Protein AF-A0A847GXX1-F1 (afdb_monomer_lite)

Structure (mmCIF, N/CA/C/O backbone):
data_AF-A0A847GXX1-F1
#
_entry.id   AF-A0A847GXX1-F1
#
loop_
_atom_site.group_PDB
_atom_site.id
_atom_site.type_symbol
_atom_site.label_atom_id
_atom_site.label_alt_id
_atom_site.label_comp_id
_atom_site.label_asym_id
_atom_site.label_entity_id
_atom_site.label_seq_id
_atom_site.pdbx_PDB_ins_code
_atom_site.Cartn_x
_atom_site.Cartn_y
_atom_site.Cartn_z
_atom_site.occupancy
_atom_site.B_iso_or_equiv
_atom_site.auth_seq_id
_atom_site.auth_comp_id
_atom_site.auth_asym_id
_atom_site.auth_atom_id
_atom_site.pdbx_PDB_model_num
ATOM 1 N N . MET A 1 1 ? -11.388 9.169 -28.898 1.00 34.97 1 MET A N 1
ATOM 2 C CA . MET A 1 1 ? -11.147 7.816 -28.348 1.00 34.97 1 MET A CA 1
ATOM 3 C C . MET A 1 1 ? -12.120 7.590 -27.203 1.00 34.97 1 MET 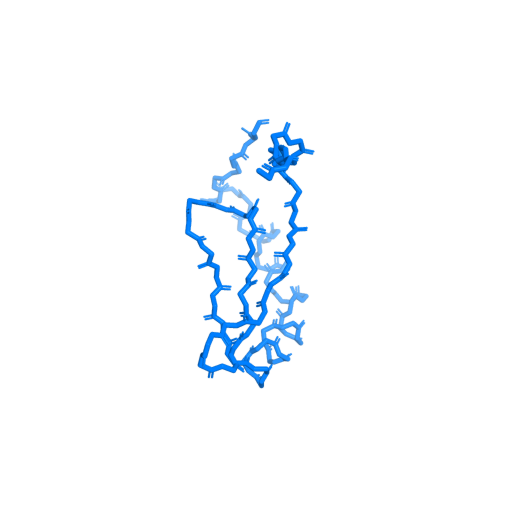A C 1
ATOM 5 O O . MET A 1 1 ? -12.304 8.496 -26.402 1.00 34.97 1 MET A O 1
ATOM 9 N N . LEU A 1 2 ? -12.817 6.455 -27.231 1.00 41.78 2 LEU A N 1
ATOM 10 C CA . LEU A 1 2 ? -14.011 6.152 -26.438 1.00 41.78 2 LEU A CA 1
ATOM 11 C C . LEU A 1 2 ? -13.787 6.186 -24.916 1.00 41.78 2 LEU A C 1
ATOM 13 O O . LEU A 1 2 ? -12.704 5.897 -24.413 1.00 41.78 2 LEU A O 1
ATOM 17 N N . ALA A 1 3 ? -14.864 6.563 -24.229 1.00 47.72 3 ALA A N 1
ATOM 18 C CA . ALA A 1 3 ? -15.010 6.824 -22.806 1.00 47.72 3 ALA A CA 1
ATOM 19 C C . ALA A 1 3 ? -14.411 5.757 -21.869 1.00 47.72 3 ALA A C 1
ATOM 21 O O . ALA A 1 3 ? -14.589 4.558 -22.063 1.00 47.72 3 ALA A O 1
ATOM 22 N N . LYS A 1 4 ? -13.809 6.206 -20.759 1.00 46.59 4 LYS A N 1
ATOM 23 C CA . LYS A 1 4 ? -13.709 5.414 -19.519 1.00 46.59 4 LYS A CA 1
ATOM 24 C C . LYS A 1 4 ? -14.279 6.198 -18.343 1.00 46.59 4 LYS A C 1
ATOM 26 O O . LYS A 1 4 ? -13.625 6.433 -17.331 1.00 46.59 4 LYS A O 1
ATOM 31 N N . SER A 1 5 ? -15.536 6.581 -18.491 1.00 49.00 5 SER A N 1
ATOM 32 C CA . SER A 1 5 ? -16.366 7.077 -17.400 1.00 49.00 5 SER A CA 1
ATOM 33 C C . SER A 1 5 ? -17.135 5.912 -16.773 1.00 49.00 5 SER A C 1
ATOM 35 O O . SER A 1 5 ? -18.351 5.929 -16.806 1.00 49.00 5 SER A O 1
ATOM 37 N N . GLU A 1 6 ? -16.460 4.875 -16.247 1.00 49.00 6 GLU A N 1
ATOM 38 C CA . GLU A 1 6 ? -17.194 3.733 -15.655 1.00 49.00 6 GLU A CA 1
ATOM 39 C C . GLU A 1 6 ? -16.432 2.884 -14.620 1.00 49.00 6 GLU A C 1
ATOM 41 O O . GLU A 1 6 ? -16.663 1.690 -14.477 1.00 49.00 6 GLU A O 1
ATOM 46 N N . ARG A 1 7 ? -15.513 3.484 -13.853 1.00 53.16 7 ARG A N 1
ATOM 47 C CA . ARG A 1 7 ? -14.974 2.856 -12.626 1.00 53.16 7 ARG A CA 1
ATOM 48 C C . ARG A 1 7 ? -14.678 3.891 -11.549 1.00 53.16 7 ARG A C 1
ATOM 50 O O . ARG A 1 7 ? -13.549 4.008 -11.079 1.00 53.16 7 ARG A O 1
ATOM 57 N N . LYS A 1 8 ? -15.668 4.697 -11.167 1.00 53.59 8 LYS A N 1
ATOM 58 C CA . LYS A 1 8 ? -15.545 5.465 -9.922 1.00 53.59 8 LYS A CA 1
ATOM 59 C C . LYS A 1 8 ? -15.537 4.452 -8.767 1.00 53.59 8 LYS A C 1
ATOM 61 O O . LYS A 1 8 ? -16.581 3.913 -8.440 1.00 53.59 8 LYS A O 1
ATOM 66 N N . GLY A 1 9 ? -14.355 4.145 -8.227 1.00 64.94 9 GLY A N 1
ATOM 67 C CA . GLY A 1 9 ? -14.181 3.313 -7.026 1.00 64.94 9 GLY A CA 1
ATOM 68 C C . GLY A 1 9 ? -13.475 1.963 -7.208 1.00 64.94 9 GLY A C 1
ATOM 69 O O . GLY A 1 9 ? -13.148 1.335 -6.211 1.00 64.94 9 GLY A O 1
ATOM 70 N N . ALA A 1 10 ? -13.189 1.504 -8.434 1.00 85.38 10 ALA A N 1
ATOM 71 C CA . ALA A 1 10 ? -12.445 0.251 -8.601 1.00 85.38 10 ALA A CA 1
ATOM 72 C C . ALA A 1 10 ? -10.936 0.480 -8.436 1.00 85.38 10 ALA A C 1
ATOM 74 O O . ALA A 1 10 ? -10.368 1.364 -9.086 1.00 85.38 10 ALA A O 1
ATOM 75 N N . VAL A 1 11 ? -10.287 -0.348 -7.617 1.00 93.75 11 VAL A N 1
ATOM 76 C CA . VAL A 1 11 ? -8.825 -0.375 -7.482 1.00 93.75 11 VAL A CA 1
ATOM 77 C C . VAL A 1 11 ? -8.206 -0.978 -8.746 1.00 93.75 11 VAL A C 1
ATOM 79 O O . VAL A 1 11 ? -8.694 -1.985 -9.261 1.00 93.75 11 VAL A O 1
ATOM 82 N N . TYR A 1 12 ? -7.156 -0.356 -9.287 1.00 94.62 12 TYR A N 1
ATOM 83 C CA . TYR A 1 12 ? -6.440 -0.873 -10.461 1.00 94.62 12 TYR A CA 1
ATOM 84 C C . TYR A 1 12 ? -4.967 -0.453 -10.478 1.00 94.62 12 TYR A C 1
ATOM 86 O O . TYR A 1 12 ? -4.597 0.560 -9.885 1.00 94.62 12 TYR A O 1
ATOM 94 N N . CYS A 1 13 ? -4.140 -1.202 -11.212 1.00 97.00 13 CYS A N 1
ATOM 95 C CA . CYS A 1 13 ? -2.695 -0.980 -11.295 1.00 97.00 13 CYS A CA 1
ATOM 96 C C . CYS A 1 13 ? -2.255 -0.472 -12.676 1.00 97.00 13 CYS A C 1
ATOM 98 O O . CYS A 1 13 ? -2.870 -0.795 -13.697 1.00 97.00 13 CYS A 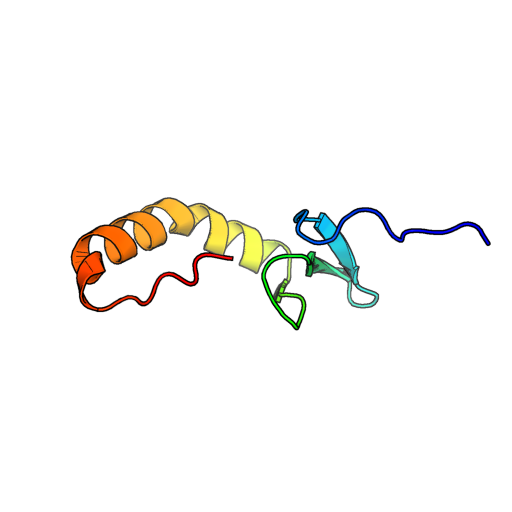O 1
ATOM 100 N N . LYS A 1 14 ? -1.160 0.292 -12.708 1.00 96.94 14 LYS A N 1
ATOM 101 C CA . LYS A 1 14 ? -0.388 0.632 -13.916 1.00 96.94 14 LYS A CA 1
ATOM 102 C C . LYS A 1 14 ? 1.110 0.570 -13.617 1.00 96.94 14 LYS A C 1
ATOM 104 O O . LYS A 1 14 ? 1.519 0.894 -12.504 1.00 96.94 14 LYS A O 1
ATOM 109 N N . VAL A 1 15 ? 1.916 0.221 -14.618 1.00 97.69 15 VAL A N 1
ATOM 110 C CA . VAL A 1 15 ? 3.374 0.417 -14.579 1.00 97.69 15 VAL A CA 1
ATOM 111 C C . VAL A 1 15 ? 3.668 1.874 -14.942 1.00 97.69 15 VAL A C 1
ATOM 113 O O . VAL A 1 15 ? 3.075 2.400 -15.883 1.00 97.69 15 VAL A O 1
ATOM 116 N N . SER A 1 16 ? 4.514 2.545 -14.166 1.00 95.25 16 SER A N 1
ATOM 117 C CA . SER A 1 16 ? 4.941 3.922 -14.434 1.00 95.25 16 SER A CA 1
ATOM 118 C C . SER A 1 16 ? 6.102 3.966 -15.427 1.00 95.25 16 SER A C 1
ATOM 120 O O . SER A 1 16 ? 6.823 2.982 -15.588 1.00 95.25 16 SER A O 1
ATOM 122 N N . ASP A 1 17 ? 6.363 5.137 -16.014 1.00 95.38 17 ASP A N 1
ATOM 123 C CA . ASP A 1 17 ? 7.513 5.351 -16.912 1.00 95.38 17 ASP A CA 1
ATOM 124 C C . ASP A 1 17 ? 8.871 5.100 -16.233 1.00 95.38 17 ASP A C 1
ATOM 126 O O . ASP A 1 17 ? 9.886 4.919 -16.897 1.00 95.38 17 ASP A O 1
ATOM 130 N N . LYS A 1 18 ? 8.897 5.071 -14.895 1.00 94.75 18 LYS A N 1
ATOM 131 C CA . LYS A 1 18 ? 10.089 4.775 -14.089 1.00 94.75 18 LYS A CA 1
ATOM 132 C C . LYS A 1 18 ? 10.202 3.297 -13.689 1.00 94.75 18 LYS A C 1
ATOM 134 O O . LYS A 1 18 ? 11.047 2.967 -12.866 1.00 94.75 18 LYS A O 1
ATOM 139 N N . GLY A 1 19 ? 9.344 2.418 -14.213 1.00 95.94 19 GLY A N 1
ATOM 140 C CA . GLY A 1 19 ? 9.361 0.984 -13.900 1.00 95.94 19 GLY A CA 1
ATOM 141 C C . GLY A 1 19 ? 8.788 0.618 -12.524 1.00 95.94 19 GLY A C 1
ATOM 142 O O . GLY A 1 19 ? 9.080 -0.455 -12.006 1.00 95.94 19 GLY A O 1
ATOM 143 N N . ALA A 1 20 ? 7.975 1.488 -11.918 1.00 97.81 20 ALA A N 1
ATOM 144 C CA . ALA A 1 20 ? 7.326 1.239 -10.626 1.00 97.81 20 ALA A CA 1
ATOM 145 C C . ALA A 1 20 ? 5.846 0.855 -10.798 1.00 97.81 20 ALA A C 1
ATOM 147 O O . ALA A 1 20 ? 5.217 1.199 -11.801 1.00 97.81 20 ALA A O 1
ATOM 148 N N . ILE A 1 21 ? 5.252 0.193 -9.803 1.00 98.19 21 ILE A N 1
ATOM 149 C CA . ILE A 1 21 ? 3.821 -0.141 -9.804 1.00 98.19 21 ILE A CA 1
ATOM 150 C C . ILE A 1 21 ? 3.054 0.984 -9.112 1.00 98.19 21 ILE A C 1
ATOM 152 O O . ILE A 1 21 ? 3.332 1.324 -7.962 1.00 98.19 21 ILE A O 1
ATOM 156 N N . SER A 1 22 ? 2.065 1.536 -9.813 1.00 97.94 22 SER A N 1
ATOM 157 C CA . SER A 1 22 ? 1.140 2.555 -9.311 1.00 97.94 22 SER A CA 1
ATOM 158 C C . SER A 1 22 ? -0.256 1.967 -9.118 1.00 97.94 22 SER A C 1
ATOM 160 O O . SER A 1 22 ? -0.853 1.486 -10.085 1.00 97.94 22 SER A O 1
ATOM 162 N N . VAL A 1 23 ? -0.789 2.043 -7.898 1.00 97.00 23 VAL A N 1
ATOM 163 C CA . VAL A 1 23 ? -2.150 1.619 -7.538 1.00 97.00 23 VAL A CA 1
ATOM 164 C C . VAL A 1 23 ? -3.065 2.838 -7.450 1.00 97.00 23 VAL A C 1
ATOM 166 O O . VAL A 1 23 ? -2.790 3.796 -6.728 1.00 97.00 23 VAL A O 1
ATOM 169 N N . TYR A 1 24 ? -4.168 2.792 -8.188 1.00 94.75 24 TYR A N 1
ATOM 170 C CA . TYR A 1 24 ? -5.199 3.825 -8.261 1.00 94.75 24 TYR A CA 1
ATOM 171 C C . TYR A 1 24 ? -6.495 3.334 -7.613 1.00 94.75 24 TYR A C 1
ATOM 173 O O . TYR A 1 24 ? -6.696 2.135 -7.445 1.00 94.75 24 TYR A O 1
ATOM 181 N N . GLY A 1 25 ? -7.405 4.262 -7.303 1.00 91.31 25 GLY A N 1
ATOM 182 C CA . GLY A 1 25 ? -8.742 3.944 -6.785 1.00 91.31 25 GLY A CA 1
ATOM 183 C C . GLY A 1 25 ? -8.856 3.918 -5.257 1.00 91.31 25 GLY A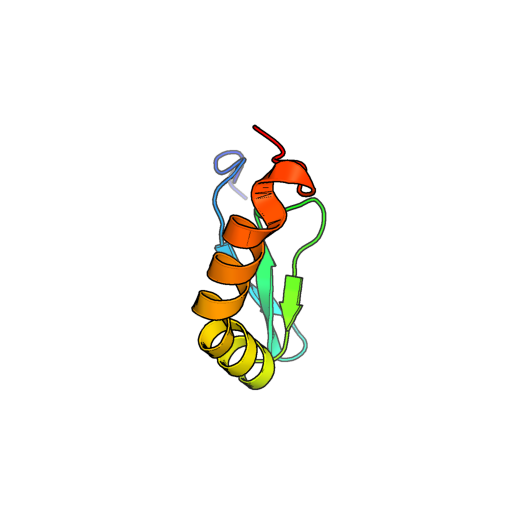 C 1
ATOM 184 O O . GLY A 1 25 ? -9.965 3.797 -4.758 1.00 91.31 25 GLY A O 1
ATOM 185 N N . LEU A 1 26 ? -7.749 4.100 -4.525 1.00 90.25 26 LEU A N 1
ATOM 186 C CA . LEU A 1 26 ? -7.730 4.170 -3.053 1.00 90.25 26 LEU A CA 1
ATOM 187 C C . LEU A 1 26 ? -7.869 5.600 -2.494 1.00 90.25 26 LEU A C 1
ATOM 189 O O . LEU A 1 26 ? -8.237 5.789 -1.339 1.00 90.25 26 LEU A O 1
ATOM 193 N N . GLY A 1 27 ? -7.574 6.626 -3.297 1.00 86.81 27 GLY A N 1
ATOM 194 C CA . GLY A 1 27 ? -7.570 8.022 -2.862 1.00 86.81 27 GLY A CA 1
ATOM 195 C C . GLY A 1 27 ? -7.391 9.000 -4.022 1.00 86.81 27 GLY A C 1
ATOM 196 O O . GLY A 1 27 ? -7.505 8.629 -5.190 1.00 86.81 27 GLY A O 1
ATOM 197 N N . ARG A 1 28 ? -7.114 10.273 -3.703 1.00 90.38 28 ARG A N 1
ATOM 198 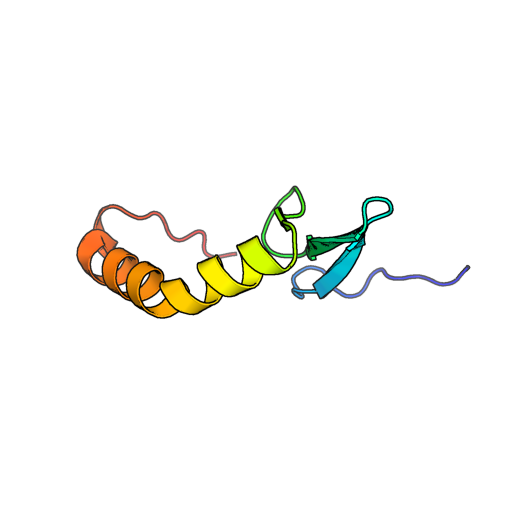C CA . ARG A 1 28 ? -6.919 11.339 -4.708 1.00 90.38 28 ARG A CA 1
ATOM 199 C C . ARG A 1 28 ? -5.676 11.116 -5.572 1.00 90.38 28 ARG A C 1
ATOM 201 O O . ARG A 1 28 ? -5.683 11.469 -6.747 1.00 90.38 28 ARG A O 1
ATOM 208 N N . PHE A 1 29 ? -4.624 10.564 -4.978 1.00 93.94 29 PHE A N 1
ATOM 209 C CA . PHE A 1 29 ? -3.348 10.311 -5.635 1.00 93.94 29 PHE A CA 1
ATOM 210 C C . PHE A 1 29 ? -3.080 8.806 -5.684 1.00 93.94 29 PHE A C 1
ATOM 212 O O . PHE A 1 29 ? -3.486 8.097 -4.761 1.00 93.94 29 PHE A O 1
ATOM 219 N N . PRO A 1 30 ? -2.432 8.307 -6.749 1.00 95.06 30 PRO A N 1
ATOM 220 C CA . PRO A 1 30 ? -1.982 6.927 -6.781 1.00 95.06 30 PRO A CA 1
ATOM 221 C C . PRO A 1 30 ? -0.862 6.694 -5.771 1.00 95.06 30 PRO A C 1
ATOM 223 O O . PRO A 1 30 ? -0.034 7.575 -5.533 1.00 95.06 30 PRO A O 1
ATOM 226 N N . THR A 1 31 ? -0.803 5.477 -5.245 1.00 96.69 31 THR A N 1
ATOM 227 C CA . THR A 1 31 ? 0.350 5.009 -4.475 1.00 96.69 31 THR A CA 1
ATOM 228 C C . THR A 1 31 ? 1.295 4.299 -5.428 1.00 96.69 31 THR A C 1
ATOM 230 O O . THR A 1 31 ? 0.928 3.283 -6.016 1.00 96.69 31 THR A O 1
ATOM 233 N N . THR A 1 32 ? 2.498 4.840 -5.595 1.00 97.31 32 THR A N 1
ATOM 234 C CA . THR A 1 32 ? 3.526 4.288 -6.482 1.00 97.31 32 THR A CA 1
ATOM 235 C C . THR A 1 32 ? 4.711 3.802 -5.662 1.00 97.31 32 THR A C 1
ATOM 237 O O . THR A 1 32 ? 5.315 4.597 -4.949 1.00 97.31 32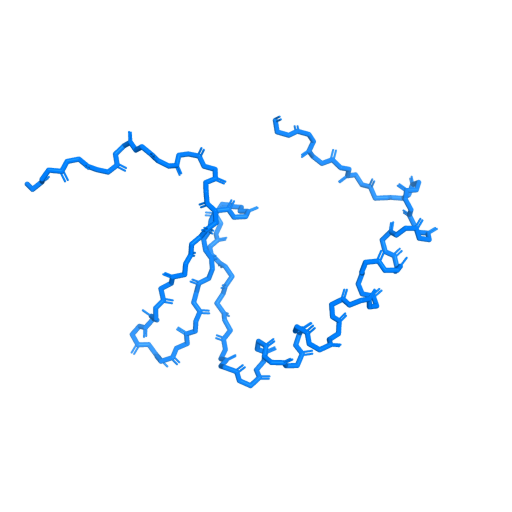 THR A O 1
ATOM 240 N N . LEU A 1 33 ? 5.058 2.522 -5.794 1.00 98.19 33 LEU A N 1
ATOM 241 C CA . LEU A 1 33 ? 6.230 1.903 -5.167 1.00 98.19 33 LEU A CA 1
ATOM 242 C C . LEU A 1 33 ? 6.940 0.990 -6.177 1.00 98.19 33 LEU A C 1
ATOM 244 O O . LEU A 1 33 ? 6.322 0.507 -7.134 1.00 98.19 33 LEU A O 1
ATOM 248 N N . TYR A 1 34 ? 8.230 0.740 -5.970 1.00 98.12 34 TYR A N 1
ATOM 249 C CA . TYR A 1 34 ? 8.954 -0.296 -6.712 1.00 98.12 34 TYR A CA 1
ATOM 250 C C . TYR A 1 34 ? 8.499 -1.699 -6.288 1.00 98.12 34 TYR A C 1
ATOM 252 O O . TYR A 1 34 ? 7.905 -1.871 -5.224 1.00 98.12 34 TYR A O 1
ATOM 260 N N . VAL A 1 35 ? 8.765 -2.706 -7.124 1.00 97.56 35 VAL A N 1
ATOM 261 C CA . VAL A 1 35 ? 8.284 -4.085 -6.914 1.00 97.56 35 VAL A CA 1
ATOM 262 C C . VAL A 1 35 ? 8.704 -4.634 -5.548 1.00 97.56 35 VAL A C 1
ATOM 264 O O . VAL A 1 35 ? 7.844 -5.051 -4.784 1.00 97.56 35 VAL A O 1
ATOM 267 N N . GLU A 1 36 ? 9.979 -4.510 -5.179 1.00 98.25 36 GLU A N 1
ATOM 268 C CA . GLU A 1 36 ? 10.501 -5.003 -3.891 1.00 98.25 36 GLU A CA 1
ATOM 269 C C . GLU A 1 36 ? 9.824 -4.331 -2.681 1.00 98.25 36 GLU A C 1
ATOM 271 O O . GLU A 1 36 ? 9.624 -4.932 -1.626 1.00 98.25 36 GLU A O 1
ATOM 276 N N . GLN A 1 37 ? 9.428 -3.063 -2.831 1.00 98.44 37 GLN A N 1
ATOM 277 C CA . GLN A 1 37 ? 8.705 -2.333 -1.790 1.00 98.44 37 GLN A CA 1
ATOM 278 C C . GLN A 1 37 ? 7.260 -2.824 -1.668 1.00 98.44 37 GLN A C 1
ATOM 280 O O . GLN A 1 37 ? 6.751 -2.926 -0.552 1.00 98.44 37 GLN A O 1
ATOM 285 N N . TRP A 1 38 ? 6.607 -3.143 -2.791 1.00 97.62 38 TRP A N 1
ATOM 286 C CA . TRP A 1 38 ? 5.288 -3.777 -2.784 1.00 97.62 38 TRP A CA 1
ATOM 287 C C . TRP A 1 38 ? 5.337 -5.156 -2.146 1.00 97.62 38 TRP A C 1
ATOM 289 O O . TRP A 1 38 ? 4.510 -5.438 -1.288 1.00 97.62 38 TRP A O 1
ATOM 299 N N . GLU A 1 39 ? 6.309 -5.989 -2.508 1.00 98.06 39 GLU A N 1
ATOM 300 C CA . GLU A 1 39 ? 6.475 -7.325 -1.927 1.00 98.06 39 GLU A CA 1
ATOM 301 C C . GLU A 1 39 ? 6.649 -7.249 -0.409 1.00 98.06 39 GLU A C 1
ATOM 303 O O . GLU A 1 39 ? 5.937 -7.930 0.331 1.00 98.06 39 GLU A O 1
ATOM 308 N N . ARG A 1 40 ? 7.509 -6.343 0.072 1.00 98.19 40 ARG A N 1
ATOM 309 C CA . ARG A 1 40 ? 7.694 -6.119 1.510 1.00 98.19 40 ARG A CA 1
ATOM 310 C C . ARG A 1 40 ? 6.429 -5.599 2.198 1.00 98.19 40 ARG A C 1
ATOM 312 O O . ARG A 1 40 ? 6.114 -6.048 3.296 1.00 98.19 40 ARG A O 1
ATOM 319 N N . LEU A 1 41 ? 5.713 -4.657 1.580 1.00 97.50 41 LEU A N 1
ATOM 320 C CA . LEU A 1 41 ? 4.471 -4.109 2.134 1.00 97.50 41 LEU A CA 1
ATOM 321 C C . LEU A 1 41 ? 3.371 -5.173 2.211 1.00 97.50 41 LEU A C 1
ATOM 323 O O . LEU A 1 41 ? 2.673 -5.257 3.216 1.00 97.50 41 LEU A O 1
ATOM 327 N N . LEU A 1 42 ? 3.226 -5.983 1.163 1.00 96.88 42 LEU A N 1
ATOM 328 C CA . LEU A 1 42 ? 2.226 -7.046 1.095 1.00 96.88 42 LEU A CA 1
ATOM 329 C C . LEU A 1 42 ? 2.538 -8.169 2.087 1.00 96.88 42 LEU A C 1
ATOM 331 O O . LEU A 1 42 ? 1.618 -8.665 2.731 1.00 96.88 42 LEU A O 1
ATOM 335 N N . ALA A 1 43 ? 3.816 -8.506 2.281 1.00 98.00 43 ALA A N 1
ATOM 336 C CA . ALA A 1 43 ? 4.241 -9.430 3.332 1.00 98.00 43 ALA A CA 1
ATOM 337 C C . ALA A 1 43 ? 3.930 -8.908 4.748 1.00 98.00 43 ALA A C 1
ATOM 339 O O . ALA A 1 43 ? 3.713 -9.698 5.659 1.00 98.00 43 ALA A O 1
ATOM 340 N N . PHE A 1 44 ? 3.870 -7.585 4.932 1.00 98.19 44 PHE A N 1
ATOM 341 C CA . PHE A 1 44 ? 3.488 -6.936 6.191 1.00 98.19 44 PHE A CA 1
ATOM 342 C C . PHE A 1 44 ? 1.972 -6.651 6.291 1.00 98.19 44 PHE A C 1
ATOM 344 O O . PHE A 1 44 ? 1.511 -5.985 7.219 1.00 98.19 44 PHE A O 1
ATOM 351 N N . GLY A 1 45 ? 1.171 -7.130 5.332 1.00 97.75 45 GLY A N 1
ATOM 352 C CA . GLY A 1 45 ? -0.256 -6.814 5.234 1.00 97.75 45 GLY A CA 1
ATOM 353 C C . GLY A 1 45 ? -1.077 -7.286 6.437 1.00 97.75 45 GLY A C 1
ATOM 354 O O . GLY A 1 45 ? -1.924 -6.538 6.927 1.00 97.75 45 GLY A O 1
ATOM 355 N N . ASP A 1 46 ? -0.806 -8.488 6.946 1.00 97.50 46 ASP A N 1
ATOM 356 C CA . ASP A 1 46 ? -1.524 -9.039 8.101 1.00 97.50 46 ASP A CA 1
ATOM 357 C C . ASP A 1 46 ? -1.303 -8.213 9.373 1.00 97.50 46 ASP A C 1
ATOM 359 O O . ASP A 1 46 ? -2.258 -7.957 10.111 1.00 97.50 46 ASP A O 1
ATOM 363 N N . GLU A 1 47 ? -0.079 -7.722 9.588 1.00 98.31 47 GLU A N 1
ATOM 364 C CA . GLU A 1 47 ? 0.247 -6.854 10.724 1.00 98.31 47 GLU A CA 1
ATOM 365 C C . GLU A 1 47 ? -0.467 -5.504 10.636 1.00 98.31 47 GLU A C 1
ATOM 367 O O . GLU A 1 47 ? -1.014 -5.033 11.632 1.00 98.31 47 GLU A O 1
ATOM 372 N N . ILE A 1 48 ? -0.569 -4.911 9.440 1.00 97.81 48 ILE A N 1
ATOM 373 C CA . ILE A 1 48 ? -1.351 -3.679 9.234 1.00 97.81 48 ILE A CA 1
ATOM 374 C C . ILE A 1 48 ? -2.818 -3.906 9.615 1.00 97.81 48 ILE A C 1
ATOM 376 O O . ILE A 1 48 ? -3.431 -3.068 10.282 1.00 97.81 48 ILE A O 1
ATOM 380 N N . LEU A 1 49 ? -3.394 -5.037 9.202 1.00 96.88 49 LEU A N 1
ATOM 381 C CA . LEU A 1 49 ? -4.780 -5.369 9.521 1.00 96.88 49 LEU A CA 1
ATOM 382 C C . LEU A 1 49 ? -4.972 -5.661 11.013 1.00 96.88 49 LEU A C 1
ATOM 384 O O . LEU A 1 49 ? -6.017 -5.310 11.561 1.00 96.88 49 LEU A O 1
ATOM 388 N N . GLN A 1 50 ? -3.999 -6.294 11.670 1.00 98.19 50 GLN A N 1
ATOM 389 C CA . GLN A 1 50 ? -4.024 -6.511 13.114 1.00 98.19 50 GLN A CA 1
ATOM 390 C C . GLN A 1 50 ? -3.968 -5.191 13.878 1.00 98.19 50 GLN A C 1
ATOM 392 O O . GLN A 1 50 ? -4.870 -4.921 14.670 1.00 98.19 50 GLN A O 1
ATOM 397 N N . PHE A 1 51 ? -2.989 -4.345 13.569 1.00 97.94 51 PHE A N 1
ATOM 398 C CA . PHE A 1 51 ? -2.840 -3.028 14.178 1.00 97.94 51 PHE A CA 1
ATOM 399 C C . PHE A 1 51 ? -4.114 -2.185 14.008 1.00 97.94 51 PHE A C 1
ATOM 401 O O . PHE A 1 51 ? -4.598 -1.564 14.951 1.00 97.94 51 PHE A O 1
ATOM 408 N N . ALA A 1 52 ? -4.732 -2.221 12.822 1.00 96.88 52 ALA A N 1
ATOM 409 C CA . ALA A 1 52 ? -5.980 -1.504 12.574 1.00 96.88 52 ALA A CA 1
ATOM 410 C C . ALA A 1 52 ? -7.159 -2.002 13.431 1.00 96.88 52 ALA A C 1
ATOM 412 O O . ALA A 1 52 ? -8.025 -1.205 13.787 1.00 96.88 52 ALA A O 1
ATOM 413 N N . ARG A 1 53 ? -7.209 -3.301 13.758 1.00 96.50 53 ARG A N 1
ATOM 414 C CA . ARG A 1 53 ? -8.230 -3.863 14.658 1.00 96.50 53 ARG A CA 1
ATOM 415 C C . ARG A 1 53 ? -7.986 -3.464 16.109 1.00 96.50 53 ARG A C 1
ATOM 417 O O . ARG A 1 53 ? -8.936 -3.121 16.803 1.00 96.50 53 ARG A O 1
ATOM 424 N N . GLU A 1 54 ? -6.735 -3.511 16.554 1.00 98.19 54 GLU A N 1
ATOM 425 C CA . GLU A 1 54 ? -6.345 -3.149 17.923 1.00 98.19 54 GLU A CA 1
ATOM 426 C C . GLU A 1 54 ? -6.613 -1.664 18.216 1.00 98.19 54 GLU A C 1
ATOM 428 O O . GLU A 1 54 ? -7.039 -1.319 19.316 1.00 98.19 54 GLU A O 1
ATOM 433 N N . HIS A 1 55 ? -6.468 -0.806 17.204 1.00 97.50 55 HIS A N 1
ATOM 434 C CA . HIS A 1 55 ? -6.658 0.643 17.301 1.00 97.50 55 HIS A CA 1
ATOM 435 C C . HIS A 1 55 ? -7.968 1.150 16.664 1.00 97.50 55 HIS A C 1
ATOM 437 O O . HIS A 1 55 ? -8.065 2.318 16.283 1.00 97.50 55 HIS A O 1
ATOM 443 N N . ASP A 1 56 ? -9.003 0.308 16.542 1.00 94.62 56 ASP A N 1
ATOM 444 C CA . ASP A 1 56 ? -10.261 0.656 15.850 1.00 94.62 56 ASP A CA 1
ATOM 445 C C . ASP A 1 56 ? -10.906 1.958 16.366 1.00 94.62 56 ASP A C 1
ATOM 447 O O . ASP A 1 56 ? -11.384 2.771 15.576 1.00 94.62 56 ASP A O 1
ATOM 451 N N . ALA A 1 57 ? -10.844 2.199 17.681 1.00 95.44 57 ALA A N 1
ATOM 452 C CA . ALA A 1 57 ? -11.400 3.393 18.320 1.00 95.44 57 ALA A CA 1
ATOM 453 C C . ALA A 1 57 ? -10.663 4.700 17.955 1.00 95.44 57 ALA A C 1
ATOM 455 O O . ALA A 1 57 ? -11.239 5.784 18.055 1.00 95.44 57 ALA A O 1
ATOM 456 N N . GLU A 1 58 ? -9.401 4.612 17.531 1.00 96.31 58 GLU A N 1
ATOM 457 C CA . GLU A 1 58 ? -8.569 5.762 17.151 1.00 96.31 58 GLU A CA 1
ATOM 458 C C . GLU A 1 58 ? -8.656 6.059 15.647 1.00 96.31 58 GLU A C 1
ATOM 460 O O . GLU A 1 58 ? -8.434 7.191 15.200 1.00 96.31 58 GLU A O 1
ATOM 465 N N . LEU A 1 59 ? -8.999 5.048 14.845 1.00 95.06 59 LEU A N 1
ATOM 466 C CA . LEU A 1 59 ? -8.982 5.129 13.393 1.00 95.06 59 LEU A CA 1
ATOM 467 C C . LEU A 1 59 ? -10.327 5.591 12.827 1.00 95.06 59 LEU A C 1
ATOM 469 O O . LEU A 1 59 ? -11.375 4.969 12.983 1.00 95.06 59 LEU A O 1
ATOM 473 N N . LYS A 1 60 ? -10.291 6.674 12.047 1.00 92.06 60 LYS A N 1
ATOM 474 C CA . LYS A 1 60 ? -11.464 7.136 11.297 1.00 92.06 60 LYS A CA 1
ATOM 475 C C . LYS A 1 60 ? -11.658 6.291 10.044 1.00 92.06 60 LYS A C 1
ATOM 477 O O . LYS A 1 60 ? -10.881 6.386 9.094 1.00 92.06 60 LYS A O 1
ATOM 482 N N . LYS A 1 61 ? -12.754 5.537 9.995 1.00 86.38 61 LYS A N 1
ATOM 483 C CA . LYS A 1 61 ? -13.204 4.870 8.769 1.00 86.38 61 LYS A CA 1
ATOM 484 C C . LYS A 1 61 ? -1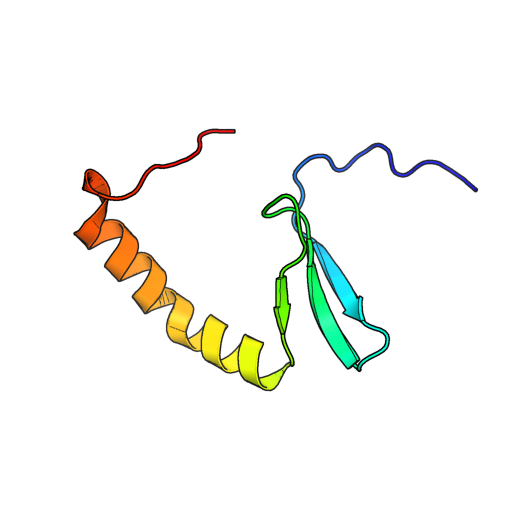3.959 5.868 7.904 1.00 86.38 61 LYS A C 1
ATOM 486 O O . LYS A 1 61 ? -14.982 6.418 8.308 1.00 86.38 61 LYS A O 1
ATOM 491 N N . LYS A 1 62 ? -13.446 6.118 6.701 1.00 74.06 62 LYS A N 1
ATOM 492 C CA . LYS A 1 62 ? -14.158 6.914 5.706 1.00 74.06 62 LYS A CA 1
ATOM 493 C C . LYS A 1 62 ? -15.133 5.995 4.976 1.00 74.06 62 LYS A C 1
ATOM 495 O O . LYS A 1 62 ? -14.764 5.372 3.985 1.00 74.06 62 LYS A O 1
ATOM 500 N N . THR A 1 63 ? -16.355 5.886 5.486 1.00 54.16 63 THR A N 1
ATOM 501 C CA . THR A 1 63 ? -17.459 5.285 4.732 1.00 54.16 63 THR A CA 1
ATOM 502 C C . THR A 1 63 ? -17.659 6.146 3.485 1.00 54.16 63 THR A C 1
ATOM 504 O O . THR A 1 63 ? -17.939 7.340 3.600 1.00 54.16 63 THR A O 1
ATOM 507 N N . THR A 1 64 ? -17.355 5.582 2.317 1.00 51.88 64 THR A N 1
ATOM 508 C CA . THR A 1 64 ? -17.645 6.206 1.018 1.00 51.88 64 THR A CA 1
ATOM 509 C C . THR A 1 64 ? -19.129 6.099 0.729 1.00 51.88 64 THR A C 1
ATOM 511 O O . THR A 1 64 ? -19.703 5.050 1.093 1.00 51.88 64 THR A O 1
#

Foldseek 3Di:
DDDPPPDQQDWDWDQDPVRWIWIDRPDPGTDTDHPVVVVVVVVCVVVVVVVCVVCVVVDDDDDD

Radius of gyration: 15.03 Å; chains: 1; bounding box: 28×21×47 Å

Sequence (64 aa):
MLAKSERKGAVYCKVSDKGAISVYGLGRFPTTLYVEQWERLLAFGDEILQFAREHDAELKKKTT

pLDDT: mean 87.55, std 17.93, range [34.97, 98.44]

Secondary structure (DSSP, 8-state):
-------TT--EEEE-TTS-EEEESSSSS-EEE-HHHHHHHHHTHHHHHHHHHHTTTTS-----